Protein AF-A0A183HKA8-F1 (afdb_monomer_lite)

pLDDT: mean 92.54, std 7.35, range [58.69, 98.12]

Sequence (83 aa):
MQDEEHVSNKIKYIGQCHAVLSHSSFNSNIWEKLGEITMECFSKQDVVLKTREAGKAWRILIAWVTDELRCGFDDQTRFKNRI

Structure (mmCIF, N/CA/C/O backbone):
data_AF-A0A183HKA8-F1
#
_entry.id   AF-A0A183HKA8-F1
#
loop_
_atom_site.group_PDB
_atom_site.id
_atom_site.type_symbol
_atom_site.label_atom_id
_atom_site.label_alt_id
_atom_site.label_comp_id
_atom_site.label_asym_id
_atom_site.label_entity_id
_atom_site.label_seq_id
_atom_site.pdbx_PDB_ins_code
_atom_site.Cartn_x
_atom_site.Cartn_y
_atom_site.Cartn_z
_atom_site.occupancy
_atom_site.B_iso_or_equiv
_atom_site.auth_seq_id
_atom_site.auth_comp_id
_atom_site.auth_asym_id
_atom_site.auth_atom_id
_atom_site.pdbx_PDB_model_num
ATOM 1 N N . MET A 1 1 ? 13.568 -7.479 11.717 1.00 58.69 1 MET A N 1
ATOM 2 C CA . MET A 1 1 ? 14.378 -6.701 10.753 1.00 58.69 1 MET A CA 1
ATOM 3 C C . MET A 1 1 ? 14.575 -7.446 9.441 1.00 58.69 1 MET A C 1
ATOM 5 O O . MET A 1 1 ? 14.084 -6.950 8.444 1.00 58.69 1 MET A O 1
ATOM 9 N N . GLN A 1 2 ? 15.193 -8.635 9.415 1.00 64.56 2 GLN A N 1
ATOM 10 C CA . GLN A 1 2 ? 15.419 -9.375 8.157 1.00 64.56 2 GLN A CA 1
ATOM 11 C C . GLN A 1 2 ? 14.112 -9.753 7.424 1.00 64.56 2 GLN A C 1
ATOM 13 O O . GLN A 1 2 ? 14.039 -9.667 6.202 1.00 64.56 2 GLN A O 1
ATOM 18 N N . ASP A 1 3 ? 13.051 -10.077 8.170 1.00 85.25 3 ASP A N 1
ATOM 19 C CA . ASP A 1 3 ? 11.731 -10.370 7.591 1.00 85.25 3 ASP A CA 1
ATOM 20 C C . ASP A 1 3 ? 11.037 -9.130 7.012 1.00 85.25 3 ASP A C 1
ATOM 22 O O . ASP A 1 3 ? 10.367 -9.213 5.989 1.00 85.25 3 ASP A O 1
ATOM 26 N N . GLU A 1 4 ? 11.213 -7.971 7.646 1.00 87.81 4 GLU A N 1
ATOM 27 C CA . GLU A 1 4 ? 10.594 -6.711 7.223 1.00 87.81 4 GLU A CA 1
ATOM 28 C C . GLU A 1 4 ? 11.217 -6.205 5.922 1.00 87.81 4 GLU A C 1
ATOM 30 O O . GLU A 1 4 ? 10.501 -5.866 4.983 1.00 87.81 4 GLU A O 1
ATOM 35 N N . GLU A 1 5 ? 12.547 -6.249 5.827 1.00 93.00 5 GLU A N 1
ATOM 36 C CA . GLU A 1 5 ? 13.276 -5.919 4.603 1.00 93.00 5 GLU A CA 1
ATOM 37 C C . GLU A 1 5 ? 12.913 -6.879 3.461 1.00 93.00 5 GLU A C 1
ATOM 39 O O . GLU A 1 5 ? 12.679 -6.453 2.331 1.00 93.00 5 GLU A O 1
ATOM 44 N N . HIS A 1 6 ? 12.788 -8.178 3.751 1.00 94.88 6 HIS A N 1
ATOM 45 C CA . HIS A 1 6 ? 12.356 -9.165 2.760 1.00 94.88 6 HIS A CA 1
ATOM 46 C C . HIS A 1 6 ? 10.941 -8.894 2.240 1.00 94.88 6 HIS A C 1
ATOM 48 O O . HIS A 1 6 ? 10.686 -8.997 1.038 1.00 94.88 6 HIS A O 1
ATOM 54 N N . VAL A 1 7 ? 10.009 -8.532 3.126 1.00 95.69 7 VAL A N 1
ATOM 55 C CA . VAL A 1 7 ? 8.642 -8.173 2.728 1.00 95.69 7 VAL A CA 1
ATOM 56 C C . VAL A 1 7 ? 8.635 -6.861 1.941 1.00 95.69 7 VAL A C 1
ATOM 58 O O . VAL A 1 7 ? 8.020 -6.824 0.876 1.00 95.69 7 VAL A O 1
ATOM 61 N N . SER A 1 8 ? 9.362 -5.834 2.390 1.00 96.69 8 SER A N 1
ATOM 62 C CA . SER A 1 8 ? 9.533 -4.569 1.658 1.00 96.69 8 SER A CA 1
ATOM 63 C C . SER A 1 8 ? 10.043 -4.830 0.236 1.00 96.69 8 SER A C 1
ATOM 65 O O . SER A 1 8 ? 9.412 -4.419 -0.738 1.00 96.69 8 SER A O 1
ATOM 67 N N . ASN A 1 9 ? 11.098 -5.636 0.082 1.00 96.94 9 ASN A N 1
ATOM 68 C CA . ASN A 1 9 ? 11.662 -5.986 -1.224 1.00 96.94 9 ASN A CA 1
ATOM 69 C C . ASN A 1 9 ? 10.666 -6.725 -2.130 1.00 96.94 9 ASN A C 1
ATOM 71 O O . ASN A 1 9 ? 10.607 -6.453 -3.330 1.00 96.94 9 ASN A O 1
ATOM 75 N N . LYS A 1 10 ? 9.842 -7.624 -1.578 1.00 97.25 10 LYS A N 1
ATOM 76 C CA . LYS A 1 10 ? 8.771 -8.285 -2.342 1.00 97.25 10 LYS A CA 1
ATOM 77 C C . LYS A 1 10 ? 7.706 -7.300 -2.815 1.00 97.25 10 LYS A C 1
ATOM 79 O O . LYS A 1 10 ? 7.259 -7.401 -3.955 1.00 97.25 10 LYS A O 1
ATOM 84 N N . ILE A 1 11 ? 7.299 -6.360 -1.965 1.00 97.94 11 ILE A N 1
ATOM 85 C CA . ILE A 1 11 ? 6.297 -5.351 -2.325 1.00 97.94 11 ILE A CA 1
ATOM 86 C C . ILE A 1 11 ? 6.863 -4.409 -3.396 1.00 97.94 11 ILE A C 1
ATOM 88 O O . ILE A 1 11 ? 6.221 -4.201 -4.426 1.00 97.94 11 ILE A O 1
ATOM 92 N N . LYS A 1 12 ? 8.103 -3.933 -3.228 1.00 98.12 12 LYS A N 1
ATOM 93 C CA . LYS A 1 12 ? 8.809 -3.148 -4.252 1.00 98.12 12 LYS A CA 1
ATOM 94 C C . LYS A 1 12 ? 8.883 -3.888 -5.580 1.00 98.12 12 LYS A C 1
ATOM 96 O O . LYS A 1 12 ? 8.606 -3.294 -6.618 1.00 98.12 12 LYS A O 1
ATOM 101 N N . TYR A 1 13 ? 9.200 -5.183 -5.562 1.00 98.06 13 TYR A N 1
ATOM 102 C CA . TYR A 1 13 ? 9.255 -5.997 -6.776 1.00 98.06 13 TYR A CA 1
ATOM 103 C C . TYR A 1 13 ? 7.917 -6.011 -7.530 1.00 98.06 13 TYR A C 1
ATOM 105 O O . TYR A 1 13 ? 7.897 -5.860 -8.750 1.00 98.06 13 TYR A O 1
ATOM 113 N N . ILE A 1 14 ? 6.784 -6.085 -6.820 1.00 97.44 14 ILE A N 1
ATOM 114 C CA . ILE A 1 14 ? 5.458 -5.957 -7.446 1.00 97.44 14 ILE A CA 1
ATOM 115 C C . ILE A 1 14 ? 5.325 -4.593 -8.137 1.00 97.44 14 ILE A C 1
ATOM 117 O O . ILE A 1 14 ? 4.908 -4.538 -9.295 1.00 97.44 14 ILE A O 1
ATOM 121 N N . GLY A 1 15 ? 5.719 -3.502 -7.474 1.00 97.00 15 GLY A N 1
ATOM 122 C CA . GLY A 1 15 ? 5.751 -2.163 -8.071 1.00 97.00 15 GLY A CA 1
ATOM 123 C C . GLY A 1 15 ? 6.607 -2.098 -9.343 1.00 97.00 15 GLY A C 1
ATOM 124 O O . GLY A 1 15 ? 6.154 -1.611 -10.38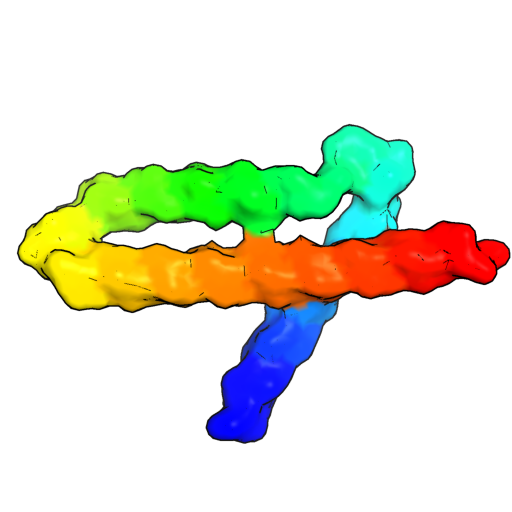1 1.00 97.00 15 GLY A O 1
ATOM 125 N N . GLN A 1 16 ? 7.810 -2.676 -9.300 1.00 97.44 16 GLN A N 1
ATOM 126 C CA . GLN A 1 16 ? 8.737 -2.752 -10.435 1.00 97.44 16 GLN A CA 1
ATOM 127 C C . GLN A 1 16 ? 8.129 -3.507 -11.626 1.00 97.44 16 GLN A C 1
ATOM 129 O O . GLN A 1 16 ? 8.240 -3.053 -12.766 1.00 97.44 16 GLN A O 1
ATOM 134 N N . CYS A 1 17 ? 7.440 -4.629 -11.388 1.00 96.25 17 CYS A N 1
ATOM 135 C CA . CYS A 1 17 ? 6.752 -5.380 -12.442 1.00 96.25 17 CYS A CA 1
ATOM 136 C C . CYS A 1 17 ? 5.698 -4.530 -13.168 1.00 96.25 17 CYS A C 1
ATOM 138 O O . CYS A 1 17 ? 5.547 -4.640 -14.385 1.00 96.25 17 CYS A O 1
ATOM 140 N N . HIS A 1 18 ? 5.011 -3.635 -12.452 1.00 95.38 18 HIS A N 1
ATOM 141 C CA . HIS A 1 18 ? 4.003 -2.749 -13.037 1.00 95.38 18 HIS A CA 1
ATOM 142 C C . HIS A 1 18 ? 4.605 -1.595 -13.853 1.00 95.38 18 HIS A C 1
ATOM 144 O O . HIS A 1 18 ? 3.906 -1.007 -14.675 1.00 95.38 18 HIS A O 1
ATOM 150 N N . ALA A 1 19 ? 5.908 -1.313 -13.738 1.00 95.06 19 ALA A N 1
ATOM 151 C CA . ALA A 1 19 ? 6.587 -0.293 -14.544 1.00 95.06 19 ALA A CA 1
ATOM 152 C C . ALA A 1 19 ? 6.658 -0.630 -16.046 1.00 95.06 19 ALA A C 1
ATOM 154 O O . ALA A 1 19 ? 7.184 0.144 -16.838 1.00 95.06 19 ALA A O 1
ATOM 155 N N . VAL A 1 20 ? 6.198 -1.807 -16.489 1.00 92.56 20 VAL A N 1
ATOM 156 C CA . VAL A 1 20 ? 5.952 -2.075 -17.922 1.00 92.56 20 VAL A CA 1
ATOM 157 C C . VAL A 1 20 ? 4.759 -1.283 -18.461 1.00 92.56 20 VAL A C 1
ATOM 159 O O . VAL A 1 20 ? 4.710 -0.975 -19.647 1.00 92.56 20 VAL A O 1
ATOM 162 N N . LEU A 1 21 ? 3.832 -0.899 -17.583 1.00 92.44 21 LEU A N 1
ATOM 163 C CA . LEU A 1 21 ? 2.624 -0.163 -17.932 1.00 92.44 21 LEU A CA 1
ATOM 164 C C . LEU A 1 21 ? 2.835 1.355 -17.946 1.00 92.44 21 LEU A C 1
ATOM 166 O O . LEU A 1 21 ? 1.904 2.074 -18.292 1.00 92.44 21 LEU A O 1
ATOM 170 N N . SER A 1 22 ? 4.027 1.861 -17.615 1.00 90.12 22 SER A N 1
ATOM 171 C CA . SER A 1 22 ? 4.312 3.304 -17.533 1.00 90.12 22 SER A CA 1
ATOM 172 C C . SER A 1 22 ? 4.123 4.058 -18.857 1.00 90.12 22 SER A C 1
ATOM 174 O O . SER A 1 22 ? 3.921 5.267 -18.851 1.00 90.12 22 SER A O 1
ATOM 176 N N . HIS A 1 23 ? 4.138 3.349 -19.990 1.00 85.75 23 HIS A N 1
ATOM 177 C CA . HIS A 1 23 ? 3.828 3.899 -21.315 1.00 85.75 23 HIS A CA 1
ATOM 178 C C . HIS A 1 23 ? 2.316 4.020 -21.597 1.00 85.75 23 HIS A C 1
ATOM 180 O O . HIS A 1 23 ? 1.922 4.452 -22.677 1.00 85.75 23 HIS A O 1
ATOM 186 N N . SER A 1 24 ? 1.466 3.615 -20.651 1.00 86.25 24 SER A N 1
ATOM 187 C CA . SER A 1 24 ? 0.006 3.736 -20.713 1.00 86.25 24 SER A CA 1
ATOM 188 C C . SER A 1 24 ? -0.496 4.818 -19.746 1.00 86.25 24 SER A C 1
ATOM 190 O O . SER A 1 24 ? 0.280 5.590 -19.189 1.00 86.25 24 SER A O 1
ATOM 192 N N . SER A 1 25 ? -1.804 4.865 -19.479 1.00 83.69 25 SER A N 1
ATOM 193 C CA . SER A 1 25 ? -2.381 5.723 -18.434 1.00 83.69 25 SER A CA 1
ATOM 194 C C . SER A 1 25 ? -1.990 5.318 -17.000 1.00 83.69 25 SER A C 1
ATOM 196 O O . SER A 1 25 ? -2.458 5.934 -16.042 1.00 83.69 25 SER A O 1
ATOM 198 N N . PHE A 1 26 ? -1.171 4.276 -16.832 1.00 87.62 26 PHE A N 1
ATOM 199 C CA . PHE A 1 26 ? -0.682 3.804 -15.541 1.00 87.62 26 PHE A CA 1
ATOM 200 C C . PHE A 1 26 ? 0.514 4.648 -15.075 1.00 87.62 26 PHE A C 1
ATOM 202 O O . PHE A 1 26 ? 1.627 4.519 -15.580 1.00 87.62 26 PHE A O 1
ATOM 209 N N . ASN A 1 27 ? 0.284 5.513 -14.088 1.00 89.94 27 ASN A N 1
ATOM 210 C CA . ASN A 1 27 ? 1.309 6.349 -13.462 1.00 89.94 27 ASN A CA 1
ATOM 211 C C . ASN A 1 27 ? 1.284 6.195 -11.932 1.00 89.94 27 ASN A C 1
ATOM 213 O O . ASN A 1 27 ? 0.390 5.556 -11.382 1.00 89.94 27 ASN A O 1
ATOM 217 N N . SER A 1 28 ? 2.249 6.815 -11.249 1.00 89.81 28 SER A N 1
ATOM 218 C CA . SER A 1 28 ? 2.476 6.699 -9.797 1.00 89.81 28 SER A CA 1
ATOM 219 C C . SER A 1 28 ? 1.238 7.007 -8.921 1.00 89.81 28 SER A C 1
ATOM 221 O O . SER A 1 28 ? 1.093 6.457 -7.827 1.00 89.81 28 SER A O 1
ATOM 223 N N . ASN A 1 29 ? 0.279 7.803 -9.421 1.00 93.31 29 ASN A N 1
ATOM 224 C CA . ASN A 1 29 ? -0.979 8.122 -8.728 1.00 93.31 29 ASN A CA 1
ATOM 225 C C . ASN A 1 29 ? -1.891 6.896 -8.518 1.00 93.31 29 ASN A C 1
ATOM 227 O O . ASN A 1 29 ? -2.750 6.885 -7.640 1.00 93.31 29 ASN A O 1
ATOM 231 N N . ILE A 1 30 ? -1.732 5.833 -9.310 1.00 94.50 30 ILE A N 1
ATOM 232 C CA . ILE A 1 30 ? -2.565 4.631 -9.167 1.00 94.50 30 ILE A CA 1
ATOM 233 C C . ILE A 1 30 ? -2.406 3.973 -7.790 1.00 94.50 30 ILE A C 1
ATOM 235 O O . ILE A 1 30 ? -3.369 3.430 -7.254 1.00 94.50 30 ILE A O 1
ATOM 239 N N . TRP A 1 31 ? -1.216 4.077 -7.191 1.00 95.69 31 TRP A N 1
ATOM 240 C CA . TRP A 1 31 ? -0.925 3.533 -5.867 1.00 95.69 31 TRP A CA 1
ATOM 241 C C . TRP A 1 31 ? -1.608 4.327 -4.752 1.00 95.69 31 TRP A C 1
ATOM 243 O O . TRP A 1 31 ? -2.019 3.741 -3.755 1.00 95.69 31 TRP A O 1
ATOM 253 N N . GLU A 1 32 ? -1.800 5.636 -4.947 1.00 94.44 32 GLU A N 1
ATOM 254 C CA . GLU A 1 32 ? -2.582 6.474 -4.030 1.00 94.44 32 GLU A CA 1
ATOM 255 C C . GLU A 1 32 ? -4.052 6.058 -4.048 1.00 94.44 32 GLU A C 1
ATOM 257 O O . GLU A 1 32 ? -4.611 5.711 -3.010 1.00 94.44 32 GLU A O 1
ATOM 262 N N . LYS A 1 33 ? -4.633 5.945 -5.249 1.00 96.25 33 LYS A N 1
ATOM 263 C CA . LYS A 1 33 ? -6.014 5.474 -5.434 1.00 96.25 33 LYS A CA 1
ATOM 264 C C . LYS A 1 33 ? -6.23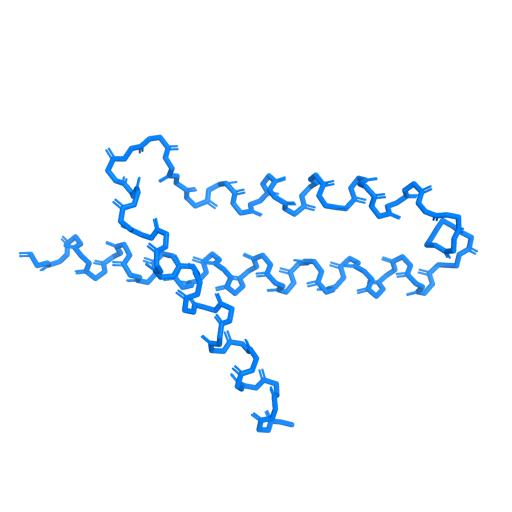5 4.075 -4.864 1.00 96.25 33 LYS A C 1
ATOM 266 O O . LYS A 1 33 ? -7.274 3.807 -4.266 1.00 96.25 33 LYS A O 1
ATOM 271 N N . LEU A 1 34 ? -5.264 3.174 -5.034 1.00 96.56 34 LEU A N 1
ATOM 272 C CA . LEU A 1 34 ? -5.314 1.843 -4.431 1.00 96.56 34 LEU A CA 1
ATOM 273 C C . LEU A 1 34 ? -5.387 1.932 -2.901 1.00 96.56 34 LEU A C 1
ATOM 275 O O . LEU A 1 34 ? -6.196 1.233 -2.290 1.00 96.56 34 LEU A O 1
ATOM 279 N N . GLY A 1 35 ? -4.575 2.797 -2.288 1.00 97.38 35 GLY A N 1
ATOM 280 C CA . GLY A 1 35 ? -4.599 3.043 -0.847 1.00 97.38 35 GLY A CA 1
ATOM 281 C C . GLY A 1 35 ? -5.938 3.585 -0.361 1.00 97.38 35 GLY A C 1
ATOM 282 O O . GLY A 1 35 ? -6.487 3.067 0.611 1.00 97.38 35 GLY A O 1
ATOM 283 N N . GLU A 1 36 ? -6.497 4.566 -1.067 1.00 96.69 36 GLU A N 1
ATOM 284 C CA . GLU A 1 36 ? -7.801 5.164 -0.757 1.00 96.69 36 GLU A CA 1
ATOM 285 C C . GLU A 1 36 ? -8.932 4.133 -0.803 1.00 96.69 36 GLU A C 1
ATOM 287 O O . GLU A 1 36 ? -9.658 3.970 0.180 1.00 96.69 36 GLU A O 1
ATOM 292 N N . ILE A 1 37 ? -9.042 3.385 -1.906 1.00 97.69 37 ILE A N 1
ATOM 293 C CA . ILE A 1 37 ? -10.076 2.355 -2.087 1.00 97.69 37 ILE A CA 1
ATOM 294 C C . ILE A 1 37 ? -9.934 1.270 -1.016 1.00 97.69 37 ILE A C 1
ATOM 296 O O . ILE A 1 37 ? -10.917 0.857 -0.400 1.00 97.69 37 ILE A O 1
ATOM 300 N N . THR A 1 38 ? -8.702 0.832 -0.747 1.00 96.94 38 THR A N 1
ATOM 301 C CA . THR A 1 38 ? -8.436 -0.169 0.291 1.00 96.94 38 THR A CA 1
ATOM 302 C C . THR A 1 38 ? -8.865 0.362 1.659 1.00 96.94 38 THR A C 1
ATOM 304 O O . THR A 1 38 ? -9.614 -0.304 2.372 1.00 96.94 38 THR A O 1
ATOM 307 N N . MET A 1 39 ? -8.480 1.589 2.017 1.00 95.44 39 MET A N 1
ATOM 308 C CA . MET A 1 39 ? -8.874 2.206 3.286 1.00 95.44 39 MET A CA 1
ATOM 309 C C . MET A 1 39 ? -10.396 2.339 3.404 1.00 95.44 39 MET A C 1
ATOM 311 O O . MET A 1 39 ? -10.942 2.075 4.476 1.00 95.44 39 MET A O 1
ATOM 315 N N . GLU A 1 40 ? -11.098 2.691 2.326 1.00 95.25 40 GLU A N 1
ATOM 316 C CA . GLU A 1 40 ? -12.560 2.752 2.307 1.00 95.25 40 GLU A CA 1
ATOM 317 C C . GLU A 1 40 ? -13.185 1.378 2.603 1.00 95.25 40 GLU A C 1
ATOM 319 O O . GLU A 1 40 ? -14.074 1.265 3.453 1.00 95.25 40 GLU A O 1
ATOM 324 N N . CYS A 1 41 ? -12.694 0.317 1.957 1.00 95.56 41 CYS A N 1
ATOM 325 C CA . CYS A 1 41 ? -13.152 -1.053 2.188 1.00 95.56 41 CYS A CA 1
ATOM 326 C C . CYS A 1 41 ? -12.911 -1.512 3.634 1.00 95.56 41 CYS A C 1
ATOM 328 O O . CYS A 1 41 ? -13.806 -2.094 4.253 1.00 95.56 41 CYS A O 1
ATOM 330 N N . PHE A 1 42 ? -11.728 -1.238 4.189 1.00 93.12 42 PHE A N 1
ATOM 331 C CA . PHE A 1 42 ? -11.378 -1.643 5.552 1.00 93.12 42 PHE A CA 1
ATOM 332 C C . PHE A 1 42 ? -12.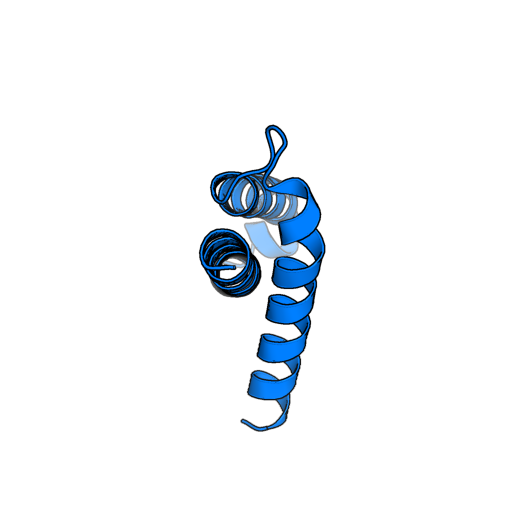106 -0.820 6.616 1.00 93.12 42 PHE A C 1
ATOM 334 O O . PHE A 1 42 ? -12.500 -1.370 7.640 1.00 93.12 42 PHE A O 1
ATOM 341 N N . SER A 1 43 ? -12.364 0.465 6.369 1.00 88.81 43 SER A N 1
ATOM 342 C CA . SER A 1 43 ? -13.094 1.333 7.308 1.00 88.81 43 SER A CA 1
ATOM 343 C C . SER A 1 43 ? -14.542 0.891 7.537 1.00 88.81 43 SER A C 1
ATOM 345 O O . SER A 1 43 ? -15.121 1.208 8.573 1.00 88.81 43 SER A O 1
ATOM 347 N N . LYS A 1 44 ? -15.129 0.147 6.590 1.00 93.00 44 LYS A N 1
ATOM 348 C CA . LYS A 1 44 ? -16.484 -0.419 6.701 1.00 93.00 44 LYS A CA 1
ATOM 349 C C . LYS A 1 44 ? -16.533 -1.702 7.541 1.00 93.00 44 LYS A C 1
ATOM 351 O O . LYS A 1 44 ? -17.621 -2.156 7.881 1.00 93.00 44 LYS A O 1
ATOM 356 N N . GLN A 1 45 ? -15.385 -2.300 7.870 1.00 93.19 45 GLN A N 1
ATOM 357 C CA . GLN A 1 45 ? -15.329 -3.522 8.671 1.00 93.19 45 GLN A CA 1
ATOM 358 C C . GLN A 1 45 ? -15.598 -3.205 10.142 1.00 93.19 45 GLN A C 1
ATOM 360 O O . GLN A 1 45 ? -14.922 -2.366 10.737 1.00 93.19 45 GLN A O 1
ATOM 365 N N . ASP A 1 46 ? -16.542 -3.923 10.750 1.00 88.88 46 ASP A N 1
ATOM 366 C CA . ASP A 1 46 ? -17.036 -3.653 12.107 1.00 88.88 46 ASP A CA 1
ATOM 367 C C . ASP A 1 46 ? -15.910 -3.610 13.159 1.00 88.88 46 ASP A C 1
ATOM 369 O O . ASP A 1 46 ? -15.863 -2.717 14.003 1.00 88.88 46 ASP A O 1
ATOM 373 N N . VAL A 1 47 ? -14.935 -4.518 13.052 1.00 86.25 47 VAL A N 1
ATOM 374 C CA . VAL A 1 47 ? -13.767 -4.587 13.949 1.00 86.25 47 VAL A CA 1
ATOM 375 C C . VAL A 1 47 ? -12.863 -3.358 13.813 1.00 86.25 47 VAL A C 1
ATOM 377 O O . VAL A 1 47 ? -12.370 -2.840 14.816 1.00 86.25 47 VAL A O 1
ATOM 380 N N . VAL A 1 48 ? -12.655 -2.880 12.584 1.00 88.25 48 VAL A N 1
ATOM 381 C CA . VAL A 1 48 ? -11.817 -1.711 12.276 1.00 88.25 48 VAL A CA 1
ATOM 382 C C . VAL A 1 48 ? -12.515 -0.424 12.711 1.00 88.25 48 VAL A C 1
ATOM 384 O O . VAL A 1 48 ? -11.875 0.459 13.278 1.00 88.25 48 VAL A O 1
ATOM 387 N N . LEU A 1 49 ? -13.832 -0.347 12.502 1.00 85.94 49 LEU A N 1
ATOM 388 C CA . LEU A 1 49 ? -14.665 0.790 12.883 1.00 85.94 49 LEU A CA 1
ATOM 389 C C . LEU A 1 49 ? -14.762 0.945 14.406 1.00 85.94 49 LEU A C 1
ATOM 391 O O . LEU A 1 49 ? -14.621 2.048 14.932 1.00 85.94 49 LEU A O 1
ATOM 395 N N . LYS A 1 50 ? -14.992 -0.159 15.125 1.00 89.56 50 LYS A N 1
ATOM 396 C CA . LYS A 1 50 ? -15.201 -0.150 16.581 1.00 89.56 50 LYS A CA 1
ATOM 397 C C . LYS A 1 50 ? -13.906 -0.045 17.380 1.00 89.56 50 LYS A C 1
ATOM 399 O O . LYS A 1 50 ? -13.940 0.346 18.545 1.00 89.56 50 LYS A O 1
ATOM 404 N N . THR A 1 51 ? -12.767 -0.363 16.768 1.00 94.44 51 THR A N 1
ATOM 405 C CA . THR A 1 51 ? -11.472 -0.382 17.452 1.00 94.44 51 THR A CA 1
ATOM 406 C C . THR A 1 51 ? -10.535 0.655 16.854 1.00 94.44 51 THR A C 1
ATOM 408 O O . THR A 1 51 ? -9.909 0.435 15.819 1.00 94.44 51 THR A O 1
ATOM 411 N N . ARG A 1 52 ? -10.358 1.778 17.560 1.00 91.62 52 ARG A N 1
ATOM 412 C CA . ARG A 1 52 ? -9.482 2.880 17.125 1.00 91.62 52 ARG A CA 1
ATOM 413 C C . ARG A 1 52 ? -8.068 2.418 16.767 1.00 91.62 52 ARG A C 1
ATOM 415 O O . ARG A 1 52 ? -7.507 2.869 15.772 1.00 91.62 52 ARG A O 1
ATOM 422 N N . GLU A 1 53 ? -7.492 1.533 17.575 1.00 94.12 53 GLU A N 1
ATOM 423 C CA . GLU A 1 53 ? -6.132 1.035 17.349 1.00 94.12 53 GLU A CA 1
ATOM 424 C C . GLU A 1 53 ? -6.059 0.099 16.130 1.00 94.12 53 GLU A C 1
ATOM 426 O O . GLU A 1 53 ? -5.079 0.148 15.393 1.00 94.12 53 GLU A O 1
ATOM 431 N N . ALA A 1 54 ? -7.127 -0.651 15.829 1.00 92.38 54 ALA A N 1
ATOM 432 C CA . ALA A 1 54 ? -7.223 -1.431 14.596 1.00 92.38 54 ALA A CA 1
ATOM 433 C C . ALA A 1 54 ? -7.295 -0.511 13.368 1.00 92.38 54 ALA A C 1
ATOM 435 O O . ALA A 1 54 ? -6.571 -0.722 12.399 1.00 92.38 54 ALA A O 1
ATOM 436 N N . GLY A 1 55 ? -8.099 0.557 13.429 1.00 93.62 55 GLY A N 1
ATOM 437 C CA . GLY A 1 55 ? -8.149 1.581 12.381 1.00 93.62 55 GLY A CA 1
ATOM 438 C C . GLY A 1 55 ? -6.793 2.241 12.114 1.00 93.62 55 GLY A C 1
ATOM 439 O O . GLY A 1 55 ? -6.399 2.406 10.959 1.00 93.62 55 GLY A O 1
ATOM 440 N N . LYS A 1 56 ? -6.039 2.578 13.169 1.00 95.25 56 LYS A N 1
ATOM 441 C CA . LYS A 1 56 ? -4.671 3.105 13.028 1.00 95.25 56 LYS A CA 1
ATOM 442 C C . LYS A 1 56 ? -3.722 2.081 12.409 1.00 95.25 56 LYS A C 1
ATOM 444 O O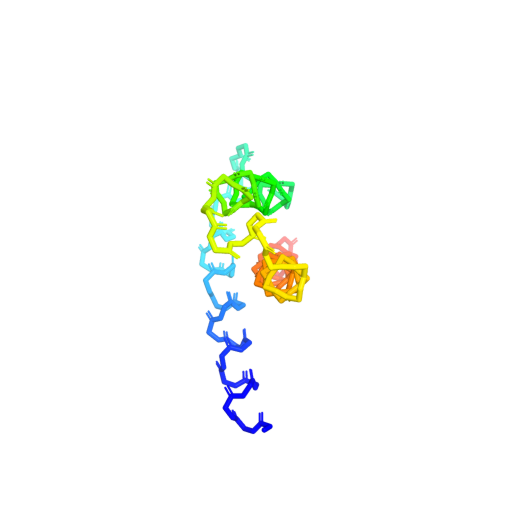 . LYS A 1 56 ? -2.981 2.445 11.501 1.00 95.25 56 LYS A O 1
ATOM 449 N N . ALA A 1 57 ? -3.754 0.832 12.874 1.00 95.75 57 ALA A N 1
ATOM 450 C CA . ALA A 1 57 ? -2.892 -0.228 12.360 1.00 95.75 57 ALA A CA 1
ATOM 451 C C . ALA A 1 57 ? -3.111 -0.451 10.856 1.00 95.75 57 ALA A C 1
ATOM 453 O O . ALA A 1 57 ? -2.146 -0.463 10.096 1.00 95.75 57 ALA A O 1
ATOM 454 N N . TRP A 1 58 ? -4.370 -0.518 10.409 1.00 96.50 58 TRP A N 1
ATOM 455 C CA . TRP A 1 58 ? -4.694 -0.634 8.985 1.00 96.50 58 TRP A CA 1
ATOM 456 C C . TRP A 1 58 ? -4.239 0.574 8.177 1.00 96.50 58 TRP A C 1
ATOM 458 O O . TRP A 1 58 ? -3.673 0.397 7.104 1.00 96.50 58 TRP A O 1
ATOM 468 N N . ARG A 1 59 ? -4.416 1.796 8.692 1.00 96.06 59 ARG A N 1
ATOM 469 C CA . ARG A 1 59 ? -3.943 3.003 8.003 1.00 96.06 59 ARG A CA 1
ATOM 470 C C . ARG A 1 59 ? -2.428 2.989 7.804 1.00 96.06 59 ARG A C 1
ATOM 472 O O . ARG A 1 59 ? -1.966 3.301 6.713 1.00 96.06 59 ARG A O 1
ATOM 479 N N . ILE A 1 60 ? -1.674 2.620 8.840 1.00 97.00 60 ILE A N 1
ATOM 480 C CA . ILE A 1 60 ? -0.208 2.522 8.781 1.00 97.00 60 ILE A CA 1
ATOM 481 C C . ILE A 1 60 ? 0.207 1.441 7.780 1.00 97.00 60 ILE A C 1
ATOM 483 O O . ILE A 1 60 ? 1.055 1.693 6.929 1.00 97.00 60 ILE A O 1
ATOM 487 N N . LEU A 1 61 ? -0.422 0.264 7.842 1.00 96.75 61 LEU A N 1
ATOM 488 C CA . LEU A 1 61 ? -0.109 -0.849 6.951 1.00 96.75 61 LEU A CA 1
ATOM 489 C C . LEU A 1 61 ? -0.402 -0.515 5.483 1.00 96.75 61 LEU A C 1
ATOM 491 O O . LEU A 1 61 ? 0.442 -0.756 4.627 1.00 96.75 61 LEU A O 1
ATOM 495 N N . ILE A 1 62 ? -1.574 0.054 5.189 1.00 97.62 62 ILE A N 1
ATOM 496 C CA . ILE A 1 62 ? -1.958 0.440 3.825 1.00 97.62 62 ILE A CA 1
ATOM 497 C C . ILE A 1 62 ? -1.000 1.506 3.297 1.00 97.62 62 ILE A C 1
ATOM 499 O O . ILE A 1 62 ? -0.487 1.349 2.192 1.00 97.62 62 ILE A O 1
ATOM 503 N N . ALA A 1 63 ? -0.710 2.542 4.095 1.00 97.50 63 ALA A N 1
ATOM 504 C CA . ALA A 1 63 ? 0.238 3.583 3.713 1.00 97.50 63 ALA A CA 1
ATOM 505 C C . ALA A 1 63 ? 1.604 2.982 3.360 1.00 97.50 63 ALA A C 1
ATOM 507 O O . ALA A 1 63 ? 2.106 3.230 2.267 1.00 97.50 63 ALA A O 1
ATOM 508 N N . TRP A 1 64 ? 2.146 2.122 4.228 1.00 97.38 64 TRP A N 1
ATOM 509 C CA . TRP A 1 64 ? 3.424 1.456 3.992 1.00 97.38 64 TRP A CA 1
ATOM 510 C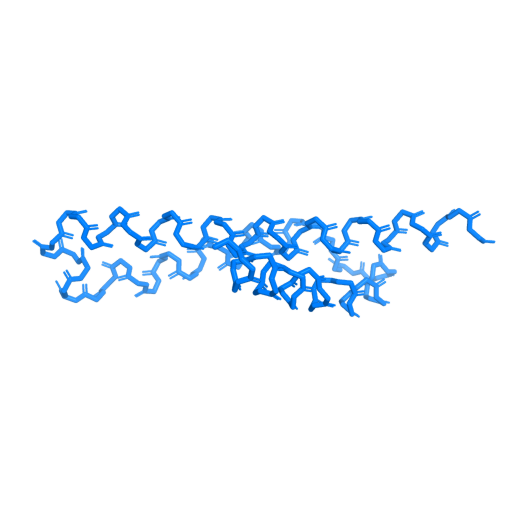 C . TRP A 1 64 ? 3.415 0.599 2.720 1.00 97.38 64 TRP A C 1
ATOM 512 O O . TRP A 1 64 ? 4.262 0.787 1.854 1.00 97.38 64 TRP A O 1
ATOM 522 N N . VAL A 1 65 ? 2.421 -0.277 2.535 1.00 97.81 65 VAL A N 1
ATOM 523 C CA . VAL A 1 65 ? 2.329 -1.126 1.333 1.00 97.81 65 VAL A CA 1
ATOM 524 C C . VAL A 1 65 ? 2.248 -0.282 0.058 1.00 97.81 65 VAL A C 1
ATOM 526 O O . VAL A 1 65 ? 2.936 -0.573 -0.918 1.00 97.81 65 VAL A O 1
ATOM 529 N N . THR A 1 66 ? 1.422 0.768 0.049 1.00 97.88 66 THR A N 1
ATOM 530 C CA . THR A 1 66 ? 1.279 1.632 -1.134 1.00 97.88 66 THR A CA 1
ATOM 531 C C . THR A 1 66 ? 2.527 2.451 -1.431 1.00 97.88 66 THR A C 1
ATOM 533 O O . THR A 1 66 ? 2.826 2.679 -2.603 1.00 97.88 66 THR A O 1
ATOM 536 N N . ASP A 1 67 ? 3.276 2.856 -0.405 1.00 97.50 67 ASP A N 1
ATOM 537 C CA . ASP A 1 67 ? 4.534 3.576 -0.574 1.00 97.50 67 ASP A CA 1
ATOM 538 C C . ASP A 1 67 ? 5.630 2.671 -1.148 1.00 97.50 67 ASP A C 1
ATOM 540 O O . ASP A 1 67 ? 6.306 3.048 -2.102 1.00 97.50 67 ASP A O 1
ATOM 544 N N . GLU A 1 68 ? 5.731 1.430 -0.668 1.00 97.94 68 GLU A N 1
ATOM 545 C CA . GLU A 1 68 ? 6.689 0.449 -1.187 1.00 97.94 68 GLU A CA 1
ATOM 546 C C . GLU A 1 68 ? 6.391 0.058 -2.644 1.00 97.94 68 GLU A C 1
ATOM 548 O O . GLU A 1 68 ? 7.301 -0.030 -3.476 1.00 97.94 68 GLU A O 1
ATOM 553 N N . LEU A 1 69 ? 5.108 -0.110 -2.993 1.00 97.88 69 LEU A N 1
ATOM 554 C CA . LEU A 1 69 ? 4.674 -0.318 -4.381 1.00 97.88 69 LEU A CA 1
ATOM 555 C C . LEU A 1 69 ? 5.061 0.871 -5.266 1.00 97.88 69 LEU A C 1
ATOM 557 O O . LEU A 1 69 ? 5.585 0.685 -6.369 1.00 97.88 69 LEU A O 1
ATOM 561 N N . ARG A 1 70 ? 4.826 2.092 -4.774 1.00 97.38 70 ARG A N 1
ATOM 562 C CA . ARG A 1 70 ? 5.156 3.326 -5.486 1.00 97.38 70 ARG A CA 1
ATOM 563 C C . ARG A 1 70 ? 6.658 3.465 -5.701 1.00 97.38 70 ARG A C 1
ATOM 565 O O . ARG A 1 70 ? 7.069 3.689 -6.837 1.00 97.38 70 ARG A O 1
ATOM 572 N N . CYS A 1 71 ? 7.462 3.276 -4.655 1.00 97.06 71 CYS A N 1
ATOM 573 C CA . CYS A 1 71 ? 8.921 3.314 -4.735 1.00 97.06 71 CYS A CA 1
ATOM 574 C C . CYS A 1 71 ? 9.438 2.349 -5.805 1.00 97.06 71 CYS A C 1
ATOM 576 O O . CYS A 1 71 ? 10.141 2.766 -6.724 1.00 97.06 71 CYS A O 1
ATOM 578 N N . GLY A 1 72 ? 9.025 1.077 -5.751 1.00 97.06 72 GLY A N 1
ATOM 579 C CA . GLY A 1 72 ? 9.447 0.085 -6.740 1.00 97.06 72 GLY A CA 1
ATOM 580 C C . GLY A 1 72 ? 9.047 0.451 -8.175 1.00 97.06 72 GLY A C 1
ATOM 581 O O . GLY A 1 72 ? 9.837 0.292 -9.108 1.00 97.06 72 GLY A O 1
ATOM 582 N N . PHE A 1 73 ? 7.836 0.979 -8.363 1.00 97.06 73 PHE A N 1
ATOM 583 C CA . PHE A 1 73 ? 7.359 1.437 -9.667 1.00 97.06 73 PHE A CA 1
ATOM 584 C C . PHE A 1 73 ? 8.161 2.633 -10.204 1.00 97.06 73 PHE A C 1
ATOM 586 O O . PHE A 1 73 ? 8.585 2.619 -11.366 1.00 97.06 73 PHE A O 1
ATOM 593 N N . ASP A 1 74 ? 8.372 3.658 -9.378 1.00 95.75 74 ASP A N 1
ATOM 594 C CA . ASP A 1 74 ? 9.060 4.889 -9.768 1.00 95.75 74 ASP A CA 1
ATOM 595 C C . ASP A 1 74 ? 10.542 4.625 -10.065 1.00 95.75 74 ASP A C 1
ATOM 597 O O . ASP A 1 74 ? 11.055 5.113 -11.076 1.00 95.75 74 ASP A O 1
ATOM 601 N N . ASP A 1 75 ? 11.212 3.802 -9.255 1.00 95.56 75 ASP A N 1
ATOM 602 C CA . ASP A 1 75 ? 12.607 3.405 -9.466 1.00 95.56 75 ASP A CA 1
ATOM 603 C C . ASP A 1 75 ? 12.790 2.697 -10.813 1.00 95.56 75 ASP A C 1
ATOM 605 O O . ASP A 1 75 ? 13.648 3.079 -11.617 1.00 95.56 75 ASP A O 1
ATOM 609 N N . GLN A 1 76 ? 11.934 1.714 -11.113 1.00 95.88 76 GLN A N 1
ATOM 610 C CA . GLN A 1 76 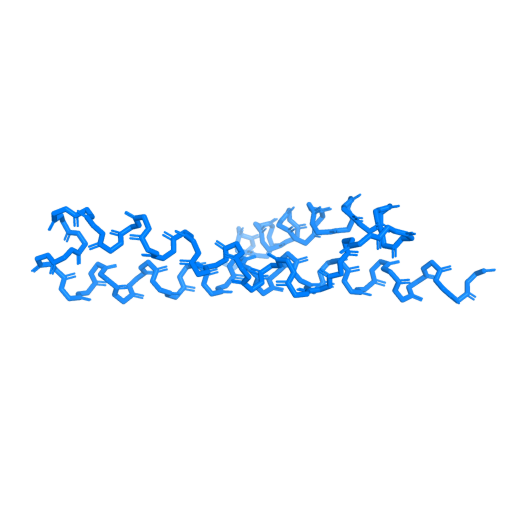? 12.021 0.959 -12.362 1.00 95.88 76 GLN A CA 1
ATOM 611 C C . GLN A 1 76 ? 11.628 1.801 -13.580 1.00 95.88 76 GLN A C 1
ATOM 613 O O . GLN A 1 76 ? 12.230 1.666 -14.647 1.00 95.88 76 GLN A O 1
ATOM 618 N N . THR A 1 77 ? 10.643 2.689 -13.443 1.00 93.62 77 THR A N 1
ATOM 619 C CA . THR A 1 77 ? 10.242 3.599 -14.526 1.00 93.62 77 THR A CA 1
ATOM 620 C C . THR A 1 77 ? 11.364 4.583 -14.852 1.00 93.62 77 THR A C 1
ATOM 622 O O . THR A 1 77 ? 11.694 4.786 -16.019 1.00 93.62 77 THR A O 1
ATOM 625 N N . ARG A 1 78 ? 12.018 5.152 -13.830 1.00 92.06 78 ARG A N 1
ATOM 626 C CA . ARG A 1 78 ? 13.185 6.031 -14.009 1.00 92.06 78 ARG A CA 1
ATOM 627 C C . ARG A 1 78 ? 14.363 5.296 -14.632 1.00 92.06 78 ARG A C 1
ATOM 629 O O . ARG A 1 78 ? 15.034 5.874 -15.479 1.00 92.06 78 ARG A O 1
ATOM 636 N N . PHE A 1 79 ? 14.614 4.051 -14.228 1.00 91.19 79 PHE A N 1
ATOM 637 C CA . PHE A 1 79 ? 15.662 3.221 -14.816 1.00 91.19 79 PHE A CA 1
ATOM 638 C C . PHE A 1 79 ? 15.420 2.984 -16.311 1.00 91.19 79 PHE A C 1
ATOM 640 O O . PHE A 1 79 ? 16.315 3.228 -17.114 1.00 91.19 79 PHE A O 1
ATOM 647 N N . LYS A 1 80 ? 14.196 2.602 -16.697 1.00 85.81 80 LYS A N 1
ATOM 648 C CA . LYS A 1 80 ? 13.825 2.399 -18.107 1.00 85.81 80 LYS A CA 1
ATOM 649 C C . LYS A 1 80 ? 13.937 3.663 -18.953 1.00 85.81 80 LYS A C 1
ATOM 651 O O . LYS A 1 80 ? 14.334 3.571 -20.098 1.00 85.81 80 LYS A O 1
ATOM 656 N N . ASN A 1 81 ? 13.622 4.829 -18.394 1.00 81.81 81 ASN A N 1
ATOM 657 C CA . ASN A 1 81 ? 13.713 6.100 -19.121 1.00 81.81 81 ASN A CA 1
ATOM 658 C C . ASN A 1 81 ? 15.159 6.608 -19.301 1.00 81.81 81 ASN A C 1
ATOM 660 O O . ASN A 1 81 ? 15.364 7.615 -19.974 1.00 81.81 81 ASN A O 1
ATOM 664 N N . ARG A 1 82 ? 16.149 5.977 -18.653 1.00 80.31 82 ARG A N 1
ATOM 665 C CA . ARG A 1 82 ? 17.578 6.329 -18.755 1.00 80.31 82 ARG A CA 1
ATOM 666 C C . ARG A 1 82 ? 18.350 5.460 -19.755 1.00 80.31 82 ARG A C 1
ATOM 668 O O . ARG A 1 82 ? 19.516 5.762 -19.999 1.00 80.31 82 ARG A O 1
ATOM 675 N N . ILE A 1 83 ? 17.736 4.390 -20.260 1.00 61.19 83 ILE A N 1
ATOM 676 C CA . ILE A 1 83 ? 18.293 3.447 -21.243 1.00 61.19 83 ILE A CA 1
ATOM 677 C C . ILE A 1 83 ? 17.647 3.736 -22.594 1.00 61.19 83 ILE A C 1
ATOM 679 O O . ILE A 1 83 ? 18.386 3.714 -23.599 1.00 61.19 83 ILE A O 1
#

Organism: NCBI:txid387005

Radius of gyration: 14.8 Å; chains: 1; bounding box: 35×18×39 Å

Foldseek 3Di:
DVVVVVVLVVLLVLLLVCLVCVVDPDDLCVLVVVLVVQLVVQCPDPCLVVDVVSVVVSNVVSVSSSVSSSNSNVVNNVVVVVD

Secondary structure (DSSP, 8-state):
-HHHHHHHHHHHHHHHHHTTGGGTT--THHHHHHHHHHHHHHHTSHHHHH-HHHHHHHHHHHHHHHHHHHHHHHHHHHHHTT-

InterPro domains:
  IPR012292 Globin/Protoglobin [G3DSA:1.10.490.10] (1-82)